Protein AF-Q38K79-F1 (afdb_monomer)

Structure (mmCIF, N/CA/C/O backbone):
data_AF-Q38K79-F1
#
_entry.id   AF-Q38K79-F1
#
loop_
_atom_site.group_PDB
_atom_site.id
_atom_site.type_symbol
_atom_site.label_atom_id
_atom_site.label_alt_id
_atom_site.label_comp_id
_atom_site.label_asym_id
_atom_site.label_entity_id
_atom_site.label_seq_id
_atom_site.pdbx_PDB_ins_code
_atom_site.Cartn_x
_atom_site.Cartn_y
_atom_site.Cartn_z
_atom_site.occupancy
_atom_site.B_iso_or_equiv
_atom_site.auth_seq_id
_atom_site.auth_comp_id
_atom_site.auth_asym_id
_atom_site.auth_atom_id
_atom_site.pdbx_PDB_model_num
ATOM 1 N N . MET A 1 1 ? 64.885 -13.620 -15.171 1.00 47.88 1 MET A N 1
ATOM 2 C CA . MET A 1 1 ? 65.512 -14.107 -16.418 1.00 47.88 1 MET A CA 1
ATOM 3 C C . MET A 1 1 ? 64.457 -14.057 -17.506 1.00 47.88 1 MET A C 1
ATOM 5 O O . MET A 1 1 ? 63.421 -14.687 -17.345 1.00 47.88 1 MET A O 1
ATOM 9 N N . THR A 1 2 ? 64.663 -13.247 -18.540 1.00 54.41 2 THR A N 1
ATOM 10 C CA . THR A 1 2 ? 63.669 -13.024 -19.600 1.00 54.41 2 THR A CA 1
ATOM 11 C C . THR A 1 2 ? 63.900 -14.050 -20.706 1.00 54.41 2 THR A C 1
ATOM 13 O O . THR A 1 2 ? 64.914 -13.991 -21.401 1.00 54.41 2 THR A O 1
ATOM 16 N N . ILE A 1 3 ? 63.010 -15.035 -20.819 1.00 60.44 3 ILE A N 1
ATOM 17 C CA . ILE A 1 3 ? 63.108 -16.107 -21.817 1.00 60.44 3 ILE A CA 1
ATOM 18 C C . ILE A 1 3 ? 62.501 -15.585 -23.122 1.00 60.44 3 ILE A C 1
ATOM 20 O O . ILE A 1 3 ? 61.312 -15.275 -23.168 1.00 60.44 3 ILE A O 1
ATOM 24 N N . HIS A 1 4 ? 63.321 -15.470 -24.166 1.00 58.53 4 HIS A N 1
ATOM 25 C CA . HIS A 1 4 ? 62.895 -15.038 -25.497 1.00 58.53 4 HIS A CA 1
ATOM 26 C C . HIS A 1 4 ? 62.830 -16.255 -26.418 1.00 58.53 4 HIS A C 1
ATOM 28 O O . HIS A 1 4 ? 63.828 -16.956 -26.587 1.00 58.53 4 HIS A O 1
ATOM 34 N N . TYR A 1 5 ? 61.662 -16.511 -27.006 1.00 57.72 5 TYR A N 1
ATOM 35 C CA . TYR A 1 5 ? 61.481 -17.615 -27.943 1.00 57.72 5 TYR A CA 1
ATOM 36 C C . TYR A 1 5 ? 61.800 -17.169 -29.380 1.00 57.72 5 TYR A C 1
ATOM 38 O O . TYR A 1 5 ? 61.418 -16.065 -29.776 1.00 57.72 5 TYR A O 1
ATOM 46 N N . PRO A 1 6 ? 62.453 -18.025 -30.188 1.00 60.12 6 PRO A N 1
ATOM 47 C CA . PRO A 1 6 ? 62.956 -17.679 -31.524 1.00 60.12 6 PRO A CA 1
ATOM 48 C C . PRO A 1 6 ? 61.872 -17.303 -32.550 1.00 60.12 6 PRO A C 1
ATOM 50 O O . PRO A 1 6 ? 62.195 -16.753 -33.597 1.00 60.12 6 PRO A O 1
ATOM 53 N N . ASN A 1 7 ? 60.591 -17.525 -32.240 1.00 63.41 7 ASN A N 1
ATOM 54 C CA . ASN A 1 7 ? 59.461 -17.207 -33.120 1.00 63.41 7 ASN A CA 1
ATOM 55 C C . ASN A 1 7 ? 58.830 -15.828 -32.834 1.00 63.41 7 ASN A C 1
ATOM 57 O O . ASN A 1 7 ? 57.742 -15.539 -33.325 1.00 63.41 7 ASN A O 1
ATOM 61 N N . GLY A 1 8 ? 59.457 -14.988 -32.000 1.00 62.22 8 GLY A N 1
ATOM 62 C CA . GLY A 1 8 ? 58.970 -13.635 -31.682 1.00 62.22 8 GLY A CA 1
ATOM 63 C C . GLY A 1 8 ? 57.708 -13.586 -30.809 1.00 62.22 8 GLY A C 1
ATOM 64 O O . GLY A 1 8 ? 57.196 -12.506 -30.521 1.00 62.22 8 GLY A O 1
ATOM 65 N N . GLN A 1 9 ? 57.204 -14.737 -30.360 1.00 62.31 9 GLN A N 1
ATOM 66 C CA . GLN A 1 9 ? 56.053 -14.810 -29.469 1.00 62.31 9 GLN A CA 1
ATOM 67 C C . GLN A 1 9 ? 56.482 -14.485 -28.034 1.00 62.31 9 GLN A C 1
ATOM 69 O O . GLN A 1 9 ? 57.325 -15.164 -27.444 1.00 62.31 9 GLN A O 1
ATOM 74 N N . GLN A 1 10 ? 55.897 -13.420 -27.487 1.00 61.94 10 GLN A N 1
ATOM 75 C CA . GLN A 1 10 ? 56.022 -13.060 -26.076 1.00 61.94 10 GLN A CA 1
ATOM 76 C C . GLN A 1 10 ? 55.376 -14.164 -25.217 1.00 61.94 10 GLN A C 1
ATOM 78 O O . GLN A 1 10 ? 54.334 -14.696 -25.612 1.00 61.94 10 GLN A O 1
ATOM 83 N N . PRO A 1 11 ? 55.950 -14.523 -24.053 1.00 56.03 11 PRO A N 1
ATOM 84 C CA . PRO A 1 11 ? 55.322 -15.480 -23.152 1.00 56.03 11 PRO A CA 1
ATOM 85 C C . PRO A 1 11 ? 53.929 -14.981 -22.754 1.00 56.03 11 PRO A C 1
ATOM 87 O O . PRO A 1 11 ? 53.760 -13.820 -22.378 1.00 56.03 11 PRO A O 1
ATOM 90 N N . VAL A 1 12 ? 52.932 -15.864 -22.856 1.00 55.97 12 VAL A N 1
ATOM 91 C CA . VAL A 1 12 ? 51.543 -15.566 -22.498 1.00 55.97 12 VAL A CA 1
ATOM 92 C C . VAL A 1 12 ? 51.513 -15.217 -21.014 1.00 55.97 12 VAL A C 1
ATOM 94 O O . VAL A 1 12 ? 51.704 -16.081 -20.157 1.00 55.97 12 VAL A O 1
ATOM 97 N N . GLN A 1 13 ? 51.324 -13.938 -20.695 1.00 53.44 13 GLN A N 1
ATOM 98 C CA . GLN A 1 13 ? 51.083 -13.541 -19.320 1.00 53.44 13 GLN A CA 1
ATOM 99 C C . GLN A 1 13 ? 49.695 -14.045 -18.950 1.00 53.44 13 GLN A C 1
ATOM 101 O O . GLN A 1 13 ? 48.682 -13.537 -19.428 1.00 53.44 13 GLN A O 1
ATOM 106 N N . HIS A 1 14 ? 49.646 -15.080 -18.116 1.00 50.09 14 HIS A N 1
ATOM 107 C CA . HIS A 1 14 ? 48.436 -15.411 -17.385 1.00 50.09 14 HIS A CA 1
ATOM 108 C C . HIS A 1 14 ? 48.188 -14.264 -16.407 1.00 50.09 14 HIS A C 1
ATOM 110 O O . HIS A 1 14 ? 48.671 -14.270 -15.276 1.00 50.09 14 HIS A O 1
ATOM 116 N N . TYR A 1 15 ? 47.486 -13.234 -16.870 1.00 50.75 15 TYR A N 1
ATOM 117 C CA . TYR A 1 15 ? 46.910 -12.242 -15.985 1.00 50.75 15 TYR A CA 1
ATOM 118 C C . TYR A 1 15 ? 45.935 -12.998 -15.086 1.00 50.75 15 TYR A C 1
ATOM 120 O O . TYR A 1 15 ? 44.894 -13.466 -15.544 1.00 50.75 15 TYR A O 1
ATOM 128 N N . ASN A 1 16 ? 46.286 -13.153 -13.810 1.00 53.88 16 ASN A N 1
ATOM 129 C CA . ASN A 1 16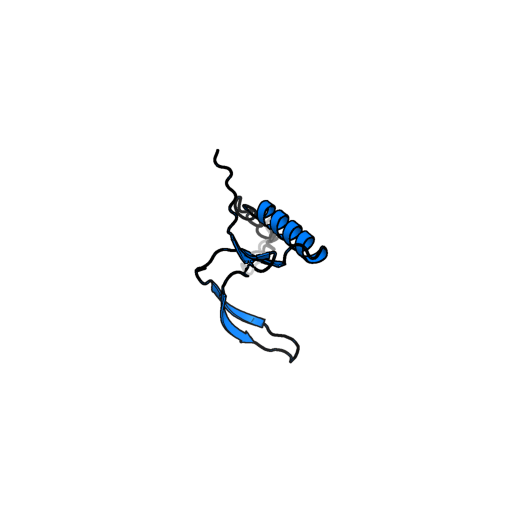 ? 45.309 -13.481 -12.786 1.00 53.88 16 ASN A CA 1
ATOM 130 C C . ASN A 1 16 ? 44.344 -12.300 -12.724 1.00 53.88 16 ASN A C 1
ATOM 132 O O . ASN A 1 16 ? 44.564 -11.331 -11.999 1.00 53.88 16 ASN A O 1
ATOM 136 N N . THR A 1 17 ? 43.294 -12.350 -13.539 1.00 53.00 17 THR A N 1
ATOM 137 C CA . THR A 1 17 ? 42.137 -11.486 -13.382 1.00 53.00 17 THR A CA 1
ATOM 138 C C . THR A 1 17 ? 41.480 -11.920 -12.082 1.00 53.00 17 THR A C 1
ATOM 140 O O . THR A 1 17 ? 40.633 -12.812 -12.056 1.00 53.00 17 THR A O 1
ATOM 143 N N . HIS A 1 18 ? 41.909 -11.327 -10.970 1.00 57.69 18 HIS A N 1
ATOM 144 C CA . HIS A 1 18 ? 41.068 -11.250 -9.792 1.00 57.69 18 HIS A CA 1
ATOM 145 C C . HIS A 1 18 ? 39.834 -10.459 -10.233 1.00 57.69 18 HIS A C 1
ATOM 147 O O . HIS A 1 18 ? 39.827 -9.232 -10.223 1.00 57.69 18 HIS A O 1
ATOM 153 N N . ASN A 1 19 ? 38.821 -11.178 -10.722 1.00 56.03 19 ASN A N 1
ATOM 154 C CA . ASN A 1 19 ? 37.462 -10.681 -10.852 1.00 56.03 19 ASN A CA 1
ATOM 155 C C . ASN A 1 19 ? 36.976 -10.411 -9.427 1.00 56.03 19 ASN A C 1
ATOM 157 O O . ASN A 1 19 ? 36.255 -11.218 -8.840 1.00 56.03 19 ASN A O 1
ATOM 161 N N . GLU A 1 20 ? 37.418 -9.304 -8.835 1.00 61.12 20 GLU A N 1
ATOM 162 C CA . GLU A 1 20 ? 36.708 -8.730 -7.710 1.00 61.12 20 GLU A CA 1
ATOM 163 C C . GLU A 1 20 ? 35.335 -8.345 -8.250 1.00 61.12 20 GLU A C 1
ATOM 165 O O . GLU A 1 20 ? 35.184 -7.419 -9.049 1.00 61.12 20 GLU A O 1
ATOM 170 N N . LEU A 1 21 ? 34.336 -9.152 -7.887 1.00 64.31 21 LEU A N 1
ATOM 171 C CA . LEU A 1 21 ? 32.936 -8.810 -8.076 1.00 64.31 21 LEU A CA 1
ATOM 172 C C . LEU A 1 21 ? 32.765 -7.370 -7.578 1.00 64.31 21 LEU A C 1
ATOM 174 O O . LEU A 1 21 ? 33.177 -7.096 -6.446 1.00 64.31 21 LEU A O 1
ATOM 178 N N . PRO A 1 22 ? 32.200 -6.450 -8.382 1.00 60.62 22 PRO A N 1
ATOM 179 C CA . PRO A 1 22 ? 31.992 -5.087 -7.930 1.00 60.62 22 PRO A CA 1
ATOM 180 C C . PRO A 1 22 ? 31.210 -5.148 -6.622 1.00 60.62 22 PRO A C 1
ATOM 182 O O . PRO A 1 22 ? 30.109 -5.705 -6.567 1.00 60.62 22 PRO A O 1
ATOM 185 N N . THR A 1 23 ? 31.816 -4.636 -5.550 1.00 63.44 23 THR A N 1
ATOM 186 C CA . THR A 1 23 ? 31.158 -4.534 -4.252 1.00 63.44 23 THR A CA 1
ATOM 187 C C . THR A 1 23 ? 29.848 -3.785 -4.480 1.00 63.44 23 THR A C 1
ATOM 189 O O . THR A 1 23 ? 29.859 -2.740 -5.140 1.00 63.44 23 THR A O 1
ATOM 192 N N . PRO A 1 24 ? 28.700 -4.313 -4.015 1.00 61.09 24 PRO A N 1
ATOM 193 C CA . PRO A 1 24 ? 27.425 -3.667 -4.261 1.00 61.09 24 PRO A CA 1
ATOM 194 C C . PRO A 1 24 ? 27.511 -2.267 -3.669 1.00 61.09 24 PRO A C 1
ATOM 196 O O . PRO A 1 24 ? 27.699 -2.115 -2.462 1.00 61.09 24 PRO A O 1
ATOM 199 N N . HIS A 1 25 ? 27.422 -1.252 -4.529 1.00 58.78 25 HIS A N 1
ATOM 200 C CA . HIS A 1 25 ? 27.397 0.142 -4.121 1.00 58.78 25 HIS A CA 1
ATOM 201 C C . HIS A 1 25 ? 26.226 0.309 -3.146 1.00 58.78 25 HIS A C 1
ATOM 203 O O . HIS A 1 25 ? 25.064 0.378 -3.559 1.00 58.78 25 HIS A O 1
ATOM 209 N N . GLN A 1 26 ? 26.518 0.304 -1.842 1.00 55.34 26 GLN A N 1
ATOM 210 C CA . GLN A 1 26 ? 25.519 0.472 -0.798 1.00 55.34 26 GLN A CA 1
ATOM 211 C C . GLN A 1 26 ? 25.005 1.904 -0.894 1.00 55.34 26 GLN A C 1
ATOM 213 O O 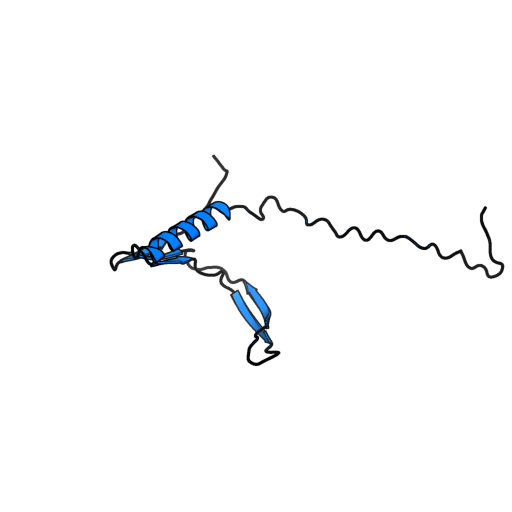. GLN A 1 26 ? 25.570 2.839 -0.335 1.00 55.34 26 GLN A O 1
ATOM 218 N N . SER A 1 27 ? 23.935 2.085 -1.665 1.00 58.62 27 SER A N 1
ATOM 219 C CA . SER A 1 27 ? 23.212 3.344 -1.710 1.00 58.62 27 SER A CA 1
ATOM 220 C C . SER A 1 27 ? 22.751 3.679 -0.292 1.00 58.62 27 SER A C 1
ATOM 222 O O . SER A 1 27 ? 21.971 2.947 0.317 1.00 58.62 27 SER A O 1
ATOM 224 N N . ILE A 1 28 ? 23.214 4.823 0.211 1.00 62.16 28 ILE A N 1
ATOM 225 C CA . ILE A 1 28 ? 22.813 5.437 1.488 1.00 62.16 28 ILE A CA 1
ATOM 226 C C . ILE A 1 28 ? 21.287 5.616 1.603 1.00 62.16 28 ILE A C 1
ATOM 228 O O . ILE A 1 28 ? 20.756 5.763 2.702 1.00 62.16 28 ILE A O 1
ATOM 232 N N . TYR A 1 29 ? 20.575 5.578 0.473 1.00 60.38 29 TYR A N 1
ATOM 233 C CA . TYR A 1 29 ? 19.127 5.739 0.381 1.00 60.38 29 TYR A CA 1
ATOM 234 C C . TYR A 1 29 ? 18.364 4.419 0.232 1.00 60.38 29 TYR A C 1
ATOM 236 O O . TYR A 1 29 ? 17.145 4.424 0.373 1.00 60.38 29 TYR A O 1
ATOM 244 N N . ALA A 1 30 ? 19.042 3.291 -0.013 1.00 58.25 30 ALA A N 1
ATOM 245 C CA . ALA A 1 30 ? 18.395 2.022 -0.361 1.00 58.25 30 ALA A CA 1
ATOM 246 C C . ALA A 1 30 ? 17.473 1.450 0.730 1.00 58.25 30 ALA A C 1
ATOM 248 O O . ALA A 1 30 ? 16.648 0.600 0.422 1.00 58.25 30 ALA A O 1
ATOM 249 N N . LYS A 1 31 ? 17.600 1.900 1.987 1.00 63.19 31 LYS A N 1
ATOM 250 C CA . LYS A 1 31 ? 16.784 1.439 3.127 1.00 63.19 31 LYS A CA 1
ATOM 251 C C . LYS A 1 31 ? 15.959 2.539 3.800 1.00 63.19 31 LYS A C 1
ATOM 253 O O . LYS A 1 31 ? 15.380 2.317 4.861 1.00 63.19 31 LYS A O 1
ATOM 258 N N . ARG A 1 32 ? 15.938 3.753 3.246 1.00 66.56 32 ARG A N 1
ATOM 259 C CA . ARG A 1 32 ? 15.218 4.874 3.865 1.00 66.56 32 ARG A CA 1
ATOM 260 C C . ARG A 1 32 ? 13.707 4.632 3.761 1.00 66.56 32 ARG A C 1
ATOM 262 O O . ARG A 1 32 ? 13.225 4.372 2.666 1.00 66.56 32 ARG A O 1
ATOM 269 N N . GLY A 1 33 ? 12.979 4.730 4.875 1.00 69.69 33 GLY A N 1
ATOM 270 C CA . GLY A 1 33 ? 11.534 4.481 4.924 1.00 69.69 33 GLY A CA 1
ATOM 271 C C . GLY A 1 33 ? 11.127 3.011 5.083 1.00 69.69 33 GLY A C 1
ATOM 272 O O . GLY A 1 33 ? 9.957 2.756 5.345 1.00 69.69 33 GLY A O 1
ATOM 273 N N . MET A 1 34 ? 12.063 2.053 4.984 1.00 79.12 34 MET A N 1
ATOM 274 C CA . MET A 1 34 ? 11.742 0.626 5.147 1.00 79.12 34 MET A CA 1
ATOM 275 C C . MET A 1 34 ? 11.351 0.276 6.589 1.00 79.12 34 MET A C 1
ATOM 277 O O . MET A 1 34 ? 10.429 -0.502 6.774 1.00 79.12 34 MET A O 1
ATOM 281 N N . SER A 1 35 ? 11.973 0.895 7.605 1.00 88.25 35 SER A N 1
ATOM 282 C CA . SER A 1 35 ? 11.632 0.628 9.019 1.00 88.25 35 SER A CA 1
ATOM 283 C C . SER A 1 35 ? 10.186 1.003 9.333 1.00 88.25 35 SER A C 1
ATOM 285 O O . SER A 1 35 ? 9.434 0.188 9.854 1.00 88.25 35 SER A O 1
ATOM 287 N N . LEU A 1 36 ? 9.776 2.222 8.956 1.00 91.56 36 LEU A N 1
ATOM 288 C CA . LEU A 1 36 ? 8.407 2.688 9.171 1.00 91.56 36 LEU A CA 1
ATOM 289 C C . LEU A 1 36 ? 7.397 1.824 8.404 1.00 91.56 36 LEU A C 1
ATOM 291 O O . LEU A 1 36 ? 6.336 1.497 8.929 1.00 91.56 36 LEU A O 1
ATOM 295 N N . GLU A 1 37 ? 7.723 1.438 7.168 1.00 92.56 37 GLU A N 1
ATOM 296 C CA . GLU A 1 37 ? 6.889 0.527 6.382 1.00 92.56 37 GLU A CA 1
ATOM 297 C C . GLU A 1 37 ? 6.741 -0.844 7.062 1.00 92.56 37 GLU A C 1
ATOM 299 O O . GLU A 1 37 ? 5.621 -1.339 7.191 1.00 92.56 37 GLU A O 1
ATOM 304 N N . ASP A 1 38 ? 7.835 -1.435 7.542 1.00 93.62 38 ASP A N 1
ATOM 305 C CA . ASP A 1 38 ? 7.824 -2.729 8.227 1.00 93.62 38 ASP A CA 1
ATOM 306 C C . ASP A 1 38 ? 7.009 -2.677 9.529 1.00 93.62 38 ASP A C 1
ATOM 308 O O . ASP A 1 38 ? 6.201 -3.570 9.797 1.00 93.62 38 ASP A O 1
ATOM 312 N N . GLU A 1 39 ? 7.150 -1.605 10.310 1.00 95.69 39 GLU A N 1
ATOM 313 C CA . GLU A 1 39 ? 6.380 -1.372 11.537 1.00 95.69 39 GLU A CA 1
ATOM 314 C C . GLU A 1 39 ? 4.875 -1.234 11.258 1.00 95.69 39 GLU A C 1
ATOM 316 O O . GLU A 1 39 ? 4.046 -1.832 11.957 1.00 95.69 39 GLU A O 1
ATOM 321 N N . ILE A 1 40 ? 4.502 -0.494 10.207 1.00 96.94 40 ILE A N 1
ATOM 322 C CA . ILE A 1 40 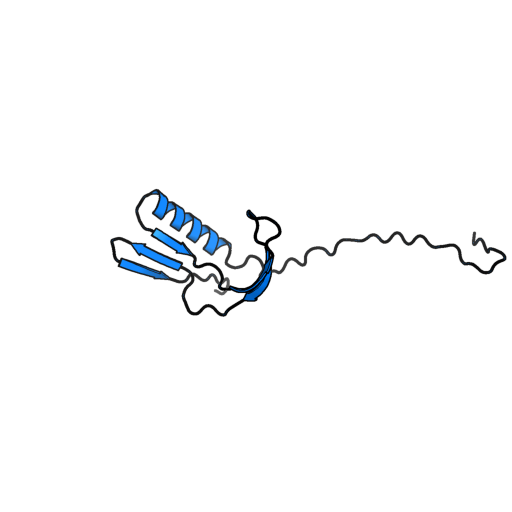? 3.103 -0.350 9.783 1.00 96.94 40 ILE A CA 1
ATOM 323 C C . ILE A 1 40 ? 2.553 -1.689 9.292 1.00 96.94 40 ILE A C 1
ATOM 325 O O . ILE A 1 40 ? 1.450 -2.076 9.678 1.00 96.94 40 ILE A O 1
ATOM 329 N N . ASN A 1 41 ? 3.310 -2.430 8.483 1.00 96.62 41 ASN A N 1
ATOM 330 C CA . ASN A 1 41 ? 2.898 -3.744 7.994 1.00 96.62 41 ASN A CA 1
ATOM 331 C C . ASN A 1 41 ? 2.691 -4.727 9.152 1.00 96.62 41 ASN A C 1
ATOM 333 O O . ASN A 1 41 ? 1.668 -5.415 9.202 1.00 96.62 41 ASN A O 1
ATOM 337 N N . HIS A 1 42 ? 3.604 -4.750 10.125 1.00 97.62 42 HIS A N 1
ATOM 338 C CA . HIS A 1 42 ? 3.463 -5.566 11.328 1.00 97.62 42 HIS A CA 1
ATOM 339 C C . HIS A 1 42 ? 2.209 -5.188 12.132 1.00 97.62 42 HIS A C 1
ATOM 341 O O . HIS A 1 42 ? 1.439 -6.060 12.543 1.00 97.62 42 HIS A O 1
ATOM 347 N N . SER A 1 43 ? 1.953 -3.888 12.293 1.00 98.06 43 SER A N 1
ATOM 348 C CA . SER A 1 43 ? 0.762 -3.373 12.978 1.00 98.06 43 SER A CA 1
ATOM 349 C C . SER A 1 43 ? -0.533 -3.749 12.249 1.00 98.06 43 SER A C 1
ATOM 351 O O . SER A 1 43 ? -1.494 -4.203 12.868 1.00 98.06 43 SER A O 1
ATOM 353 N N . ASN A 1 44 ? -0.551 -3.652 10.919 1.00 98.06 44 ASN A N 1
ATOM 354 C CA . ASN A 1 44 ? -1.694 -4.051 10.099 1.00 98.06 44 ASN A CA 1
ATOM 355 C C . ASN A 1 44 ? -1.974 -5.557 10.205 1.00 98.06 44 ASN A C 1
ATOM 357 O O . ASN A 1 44 ? -3.128 -5.959 10.361 1.00 98.06 44 ASN A O 1
ATOM 361 N N . HIS A 1 45 ? -0.932 -6.396 10.203 1.00 98.38 45 HIS A N 1
ATOM 362 C CA . HIS A 1 45 ? -1.080 -7.830 10.458 1.00 98.38 45 HIS A CA 1
ATOM 363 C C . HIS A 1 45 ? -1.643 -8.115 11.853 1.00 98.38 45 HIS A C 1
ATOM 365 O O . HIS A 1 45 ? -2.517 -8.973 11.997 1.00 98.38 45 HIS A O 1
ATOM 371 N N . TYR A 1 46 ? 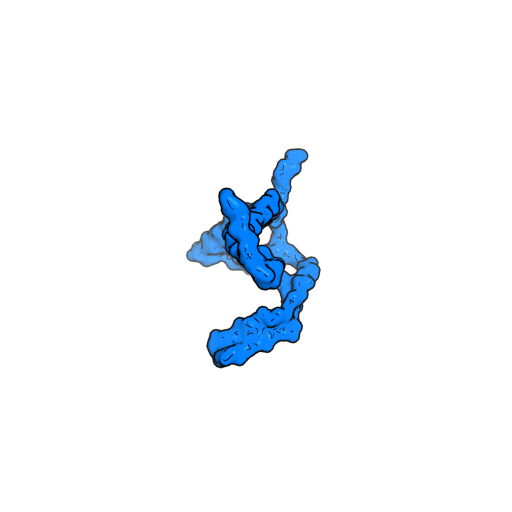-1.198 -7.376 12.872 1.00 98.62 46 TYR A N 1
ATOM 372 C CA . TYR A 1 46 ? -1.751 -7.460 14.221 1.00 98.62 46 TYR A CA 1
ATOM 373 C C . TYR A 1 46 ? -3.249 -7.116 14.249 1.00 98.62 46 TYR A C 1
ATOM 375 O O . TYR A 1 46 ? -4.028 -7.857 14.859 1.00 98.62 46 TYR A O 1
ATOM 383 N N . TYR A 1 47 ? -3.665 -6.033 13.578 1.00 98.44 47 TYR A N 1
ATOM 384 C CA . TYR A 1 47 ? -5.073 -5.632 13.502 1.00 98.44 47 TYR A CA 1
ATOM 385 C C . TYR A 1 47 ? -5.936 -6.670 12.786 1.00 98.44 47 TYR A C 1
ATOM 387 O O . TYR A 1 47 ? -7.029 -6.978 13.268 1.00 98.44 47 TYR A O 1
ATOM 395 N N . LEU A 1 48 ? -5.427 -7.249 11.696 1.00 98.19 48 LEU A N 1
ATOM 396 C CA . LEU A 1 48 ? -6.111 -8.295 10.943 1.00 98.19 48 LEU A CA 1
ATOM 397 C C . LEU A 1 48 ? -6.293 -9.563 11.787 1.00 98.19 48 LEU A C 1
ATOM 399 O O . LEU A 1 48 ? -7.406 -10.076 11.898 1.00 98.19 48 LEU A O 1
ATOM 403 N N . ALA A 1 49 ? -5.217 -10.040 12.421 1.00 98.31 49 ALA A N 1
ATOM 404 C CA . ALA A 1 49 ? -5.217 -11.269 13.217 1.00 98.31 49 ALA A CA 1
ATOM 405 C C . ALA A 1 49 ? -6.135 -11.199 14.448 1.00 98.31 49 ALA A C 1
ATOM 407 O O . ALA A 1 49 ? -6.592 -12.225 14.941 1.00 98.31 49 ALA A O 1
ATOM 408 N N . ARG A 1 50 ? -6.403 -9.990 14.953 1.00 98.31 50 ARG A N 1
ATOM 409 C CA . ARG A 1 50 ? -7.299 -9.746 16.095 1.00 98.31 50 ARG A CA 1
ATOM 410 C C . ARG A 1 50 ? -8.694 -9.280 15.689 1.00 98.31 50 ARG A C 1
ATOM 412 O O . ARG A 1 50 ? -9.469 -8.905 16.562 1.00 98.31 50 ARG A O 1
ATOM 419 N N . HIS A 1 51 ? -9.007 -9.276 14.394 1.00 97.62 51 HIS A N 1
ATOM 420 C CA . HIS A 1 51 ? -10.289 -8.804 13.864 1.00 97.62 51 HIS A CA 1
ATOM 421 C C . HIS A 1 51 ? -10.640 -7.359 14.279 1.00 97.62 51 HIS A C 1
ATOM 423 O O . HIS A 1 51 ? -11.806 -7.025 14.476 1.00 97.62 51 HIS A O 1
ATOM 429 N N . ILE A 1 52 ? -9.633 -6.489 14.415 1.00 98.19 52 ILE A N 1
ATOM 430 C CA . ILE A 1 52 ? -9.810 -5.078 14.798 1.00 98.19 52 ILE A CA 1
ATOM 431 C C . ILE A 1 52 ? -10.080 -4.221 13.55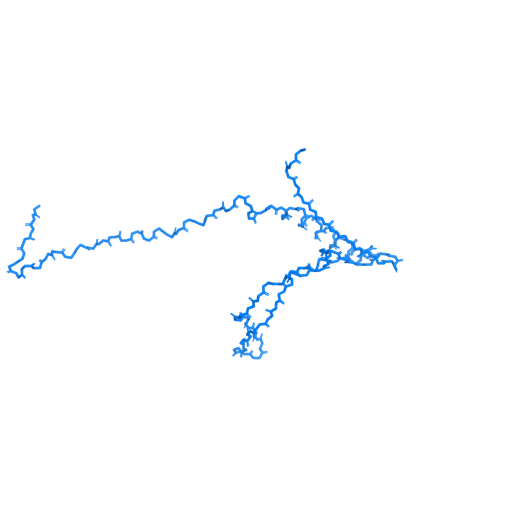7 1.00 98.19 52 ILE A C 1
ATOM 433 O O . ILE A 1 52 ? -11.021 -3.429 13.540 1.00 98.19 52 ILE A O 1
ATOM 437 N N . ALA A 1 53 ? -9.248 -4.374 12.526 1.00 98.38 53 ALA A N 1
ATOM 438 C CA . ALA A 1 53 ? -9.327 -3.649 11.261 1.00 98.38 53 ALA A CA 1
ATOM 439 C C . ALA A 1 53 ? -8.706 -4.486 10.135 1.00 98.38 53 ALA A C 1
ATOM 441 O O . ALA A 1 53 ? -7.850 -5.333 10.392 1.00 98.38 53 ALA A O 1
ATOM 442 N N . VAL A 1 54 ? -9.108 -4.221 8.892 1.00 98.44 54 VAL A N 1
ATOM 443 C CA . VAL A 1 54 ? -8.520 -4.842 7.695 1.00 98.44 54 VAL A CA 1
ATOM 444 C C . VAL A 1 54 ? -7.905 -3.734 6.858 1.00 98.44 54 VAL A C 1
ATOM 446 O O . VAL A 1 54 ? -8.625 -2.998 6.189 1.00 98.44 54 VAL A O 1
ATOM 449 N N . ILE A 1 55 ? -6.585 -3.582 6.945 1.00 98.50 55 ILE A N 1
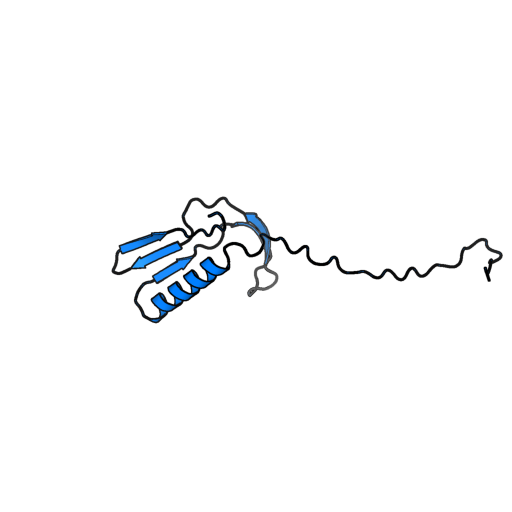ATOM 450 C CA . ILE A 1 55 ? -5.814 -2.521 6.289 1.00 98.50 55 ILE A CA 1
ATOM 451 C C . ILE A 1 55 ? -4.624 -3.163 5.579 1.00 98.50 55 ILE A C 1
ATOM 453 O O . ILE A 1 55 ? -3.940 -4.008 6.158 1.00 98.50 55 ILE A O 1
ATOM 457 N N . HIS A 1 56 ? -4.365 -2.750 4.339 1.00 98.00 56 HIS A N 1
ATOM 458 C CA . HIS A 1 56 ? -3.271 -3.270 3.525 1.00 98.00 56 HIS A CA 1
ATOM 459 C C . HIS A 1 56 ? -2.539 -2.162 2.772 1.00 98.00 56 HIS A C 1
ATOM 461 O O . HIS A 1 56 ? -3.104 -1.113 2.457 1.00 98.00 56 HIS A O 1
ATOM 467 N N . LYS A 1 57 ? -1.273 -2.436 2.451 1.00 97.06 57 LYS A N 1
ATOM 468 C CA . LYS A 1 57 ? -0.484 -1.622 1.532 1.00 97.06 57 LYS A CA 1
ATOM 469 C C . LYS A 1 57 ? -0.864 -1.946 0.088 1.00 97.06 57 LYS A C 1
ATOM 471 O O . LYS A 1 57 ? -0.961 -3.117 -0.285 1.00 97.06 57 LYS A O 1
ATOM 476 N N . LYS A 1 58 ? -1.025 -0.927 -0.748 1.00 95.69 58 LYS A N 1
ATOM 477 C CA . LYS A 1 58 ? -1.169 -1.083 -2.195 1.00 95.69 58 LYS A CA 1
ATOM 478 C C . LYS A 1 58 ? 0.189 -1.453 -2.805 1.00 95.69 58 LYS A C 1
ATOM 480 O O . LYS A 1 58 ? 1.198 -0.824 -2.480 1.00 95.69 58 LYS A O 1
ATOM 485 N N . PRO A 1 59 ? 0.249 -2.463 -3.689 1.00 94.12 59 PRO A N 1
ATOM 486 C CA . PRO A 1 59 ? 1.493 -2.833 -4.350 1.00 94.12 59 PRO A CA 1
ATOM 487 C C . PRO A 1 59 ? 1.950 -1.728 -5.305 1.00 94.12 59 PRO A C 1
ATOM 489 O O . PRO A 1 59 ? 1.134 -0.994 -5.868 1.00 94.12 59 PRO A O 1
ATOM 492 N N . THR A 1 60 ? 3.262 -1.643 -5.530 1.00 92.56 60 THR A N 1
ATOM 493 C CA . THR A 1 60 ? 3.842 -0.682 -6.471 1.00 92.56 60 THR A CA 1
ATOM 494 C C . THR A 1 60 ? 3.228 -0.871 -7.860 1.00 92.56 60 THR A C 1
ATOM 496 O O . THR A 1 60 ? 3.302 -1.972 -8.415 1.00 92.56 60 THR A O 1
ATOM 499 N N . PRO A 1 61 ? 2.629 0.174 -8.451 1.00 95.00 61 PRO A N 1
ATOM 500 C CA . PRO A 1 61 ? 1.938 0.031 -9.718 1.00 95.00 61 PRO A CA 1
ATOM 501 C C . PRO A 1 61 ? 2.943 -0.180 -10.857 1.00 95.00 61 PRO A C 1
ATOM 503 O O . PRO A 1 61 ? 3.808 0.658 -11.122 1.00 95.00 61 PRO A O 1
ATOM 506 N N . ILE A 1 62 ? 2.794 -1.301 -11.562 1.00 95.38 62 ILE A N 1
ATOM 507 C CA . ILE A 1 62 ? 3.577 -1.652 -12.750 1.00 95.38 62 ILE A CA 1
ATOM 508 C C . ILE A 1 62 ? 2.649 -1.918 -13.937 1.00 95.38 62 ILE A C 1
ATOM 510 O O . ILE A 1 62 ? 1.544 -2.434 -13.784 1.00 95.38 62 ILE A O 1
ATOM 514 N N . GLN A 1 63 ? 3.099 -1.556 -15.132 1.00 95.38 63 GLN A N 1
ATOM 515 C CA . GLN A 1 63 ? 2.478 -1.901 -16.402 1.00 95.38 63 GLN A CA 1
ATOM 516 C C . GLN A 1 63 ? 3.215 -3.094 -16.997 1.00 95.38 63 GLN A C 1
ATOM 518 O O . GLN A 1 63 ? 4.387 -2.980 -17.343 1.00 95.38 63 GLN A O 1
ATOM 523 N N . LEU A 1 64 ? 2.526 -4.225 -17.125 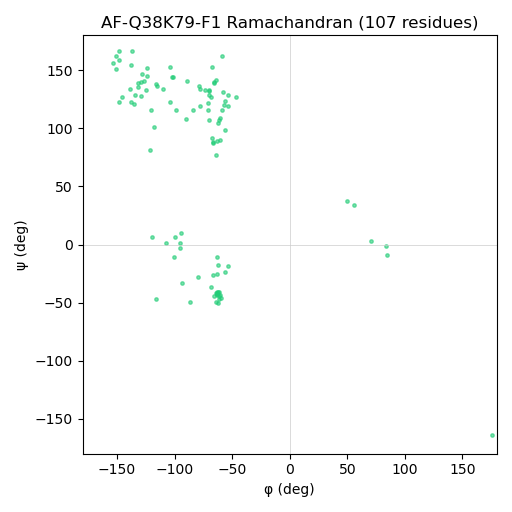1.00 95.44 64 LEU A N 1
ATOM 524 C CA . LEU A 1 64 ? 3.064 -5.415 -17.777 1.00 95.44 64 LEU A CA 1
ATOM 525 C C . LEU A 1 64 ? 3.008 -5.248 -19.295 1.00 95.44 64 LEU A C 1
ATOM 527 O O . LEU A 1 64 ? 1.983 -4.833 -19.833 1.00 95.44 64 LEU A O 1
ATOM 531 N N . VAL A 1 65 ? 4.101 -5.589 -19.970 1.00 97.12 65 VAL A N 1
ATOM 532 C CA . VAL A 1 65 ? 4.216 -5.498 -21.434 1.00 97.12 65 VAL A CA 1
ATOM 5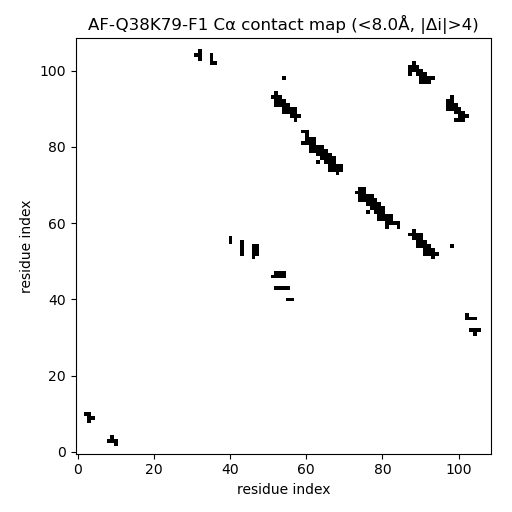33 C C . VAL A 1 65 ? 4.406 -6.879 -22.027 1.00 97.12 65 VAL A C 1
ATOM 535 O O . VAL A 1 65 ? 3.702 -7.256 -22.960 1.00 97.12 65 VAL A O 1
ATOM 538 N N . LYS A 1 66 ? 5.319 -7.663 -21.447 1.00 96.31 66 LYS A N 1
ATOM 539 C CA . LYS A 1 66 ? 5.614 -9.014 -21.911 1.00 96.31 66 LYS A CA 1
ATOM 540 C C . LYS A 1 66 ? 5.692 -9.986 -20.746 1.00 96.31 66 LYS A C 1
ATOM 542 O O . LYS A 1 66 ? 6.436 -9.764 -19.788 1.00 96.31 66 LYS A O 1
ATOM 547 N N . VAL A 1 67 ? 4.951 -11.083 -20.861 1.00 95.94 67 VAL A N 1
ATOM 548 C CA . VAL A 1 67 ? 4.946 -12.191 -19.903 1.00 95.94 67 VAL A CA 1
ATOM 549 C C . VAL A 1 67 ? 5.144 -13.493 -20.668 1.00 95.94 67 VAL A C 1
ATOM 551 O O . VAL A 1 67 ? 4.419 -13.770 -21.620 1.00 95.94 67 VAL A O 1
ATOM 554 N N . ASP A 1 68 ? 6.114 -14.289 -20.232 1.00 96.19 68 ASP A N 1
ATOM 555 C CA . ASP A 1 68 ? 6.379 -15.621 -20.766 1.00 96.19 68 ASP A CA 1
ATOM 556 C C . ASP A 1 68 ? 5.806 -16.691 -19.828 1.00 96.19 68 ASP A C 1
ATOM 558 O O . ASP A 1 68 ? 5.878 -16.567 -18.603 1.00 96.19 68 ASP A O 1
ATOM 562 N N . TYR A 1 69 ? 5.303 -17.786 -20.399 1.00 95.62 69 TYR A N 1
ATOM 563 C CA . TYR A 1 69 ? 4.714 -18.908 -19.658 1.00 95.62 69 TYR A CA 1
ATOM 564 C C . TYR A 1 69 ? 5.462 -20.212 -19.968 1.00 95.62 69 TYR A C 1
ATOM 566 O O . TYR A 1 69 ? 5.021 -20.990 -20.813 1.00 95.62 69 TYR A O 1
ATOM 574 N N . PRO A 1 70 ? 6.611 -20.482 -19.319 1.00 92.81 70 PRO A N 1
ATOM 575 C CA . PRO A 1 70 ? 7.416 -21.667 -19.623 1.00 92.81 70 PRO A CA 1
ATOM 576 C C . PRO A 1 70 ? 6.717 -22.987 -19.257 1.00 92.81 70 PRO A C 1
ATOM 578 O O . PRO A 1 70 ? 7.023 -24.029 -19.833 1.00 92.81 70 PRO A O 1
ATOM 581 N N . LYS A 1 71 ? 5.799 -22.966 -18.282 1.00 94.25 71 LYS A N 1
ATOM 582 C CA . LYS A 1 71 ? 4.981 -24.108 -17.840 1.00 94.25 71 LYS A CA 1
ATOM 583 C C . LYS A 1 71 ? 3.622 -23.590 -17.368 1.00 94.25 71 LYS A C 1
ATOM 585 O O . LYS A 1 71 ? 3.527 -22.442 -16.951 1.00 94.25 71 LYS A O 1
ATOM 590 N N . ARG A 1 72 ? 2.587 -24.442 -17.326 1.00 90.56 72 ARG A N 1
ATOM 591 C CA . ARG A 1 72 ? 1.244 -24.048 -16.832 1.00 90.56 72 ARG A CA 1
ATOM 592 C C . ARG A 1 72 ? 1.239 -23.477 -15.404 1.00 90.56 72 ARG A C 1
ATOM 594 O O . ARG A 1 72 ? 0.324 -22.743 -15.062 1.00 90.56 72 ARG A O 1
ATOM 601 N N . SER A 1 73 ? 2.239 -23.805 -14.585 1.00 91.62 73 SER A N 1
ATOM 602 C CA . SER A 1 73 ? 2.367 -23.353 -13.194 1.00 91.62 73 SER A CA 1
ATOM 603 C C . SER A 1 73 ? 3.256 -22.118 -13.007 1.00 91.62 73 SER A C 1
ATOM 605 O O . SER A 1 73 ? 3.501 -21.730 -11.868 1.00 91.62 73 SER A O 1
ATOM 607 N N . ALA A 1 74 ? 3.809 -21.544 -14.079 1.00 91.88 74 ALA A N 1
ATOM 608 C CA . ALA A 1 74 ? 4.799 -20.479 -13.975 1.00 91.88 74 ALA A CA 1
ATOM 609 C C . ALA A 1 74 ? 4.556 -19.376 -15.007 1.00 91.88 74 ALA A C 1
ATOM 611 O O . ALA A 1 74 ? 4.389 -19.645 -16.195 1.00 91.88 74 ALA A O 1
ATOM 612 N N . ALA A 1 75 ? 4.612 -18.132 -14.539 1.00 94.12 75 ALA A N 1
ATOM 613 C CA . ALA A 1 75 ? 4.594 -16.932 -15.360 1.00 94.12 75 ALA A CA 1
ATOM 614 C C . ALA A 1 75 ? 5.829 -16.095 -15.020 1.00 94.12 75 ALA A C 1
ATOM 616 O O . ALA A 1 75 ? 6.150 -15.902 -13.846 1.00 94.12 75 ALA A O 1
ATOM 617 N N . VAL A 1 76 ? 6.533 -15.617 -16.041 1.00 95.38 76 VAL A N 1
ATOM 618 C CA . VAL A 1 76 ? 7.728 -14.786 -15.894 1.00 95.38 76 VAL A CA 1
ATOM 619 C C . VAL A 1 76 ? 7.475 -13.466 -16.593 1.00 95.38 76 VAL A C 1
ATOM 621 O O . VAL A 1 76 ? 7.324 -13.416 -17.811 1.00 95.38 76 VAL A O 1
ATOM 624 N N . ILE A 1 77 ? 7.459 -12.383 -15.825 1.00 95.31 77 ILE A N 1
ATOM 625 C CA . ILE A 1 77 ? 7.391 -11.031 -16.375 1.00 95.31 77 ILE A CA 1
ATOM 626 C C . ILE A 1 77 ? 8.743 -10.735 -17.033 1.00 95.31 77 ILE A C 1
ATOM 628 O O . ILE A 1 77 ? 9.771 -10.725 -16.358 1.00 95.31 77 ILE A O 1
ATOM 632 N N . LYS A 1 78 ? 8.752 -10.543 -18.355 1.00 96.50 78 LYS A N 1
ATOM 633 C CA . LYS A 1 78 ? 9.958 -10.233 -19.140 1.00 96.50 78 LYS A CA 1
ATOM 634 C C . LYS A 1 78 ? 10.163 -8.742 -19.335 1.00 96.50 78 LYS A C 1
ATOM 636 O O . LYS A 1 78 ? 11.302 -8.296 -19.397 1.00 96.50 78 LYS A O 1
ATOM 641 N N . GLU A 1 79 ? 9.072 -7.992 -19.431 1.00 95.69 79 GLU A N 1
ATOM 642 C CA . GLU A 1 79 ? 9.108 -6.550 -19.634 1.00 95.69 79 GLU A CA 1
ATOM 643 C C . GLU A 1 79 ? 7.943 -5.897 -18.891 1.00 95.69 79 GLU A C 1
ATOM 645 O O . GLU A 1 79 ? 6.781 -6.296 -19.051 1.00 95.69 79 GLU A O 1
ATOM 650 N N . ALA A 1 80 ? 8.267 -4.901 -18.070 1.00 96.62 80 ALA A N 1
ATOM 651 C CA . ALA A 1 80 ? 7.301 -4.079 -17.363 1.00 96.62 80 ALA A CA 1
ATOM 652 C C . ALA A 1 80 ? 7.862 -2.675 -17.114 1.00 96.62 80 ALA A C 1
ATOM 654 O O . ALA A 1 80 ? 9.067 -2.503 -16.934 1.00 96.62 80 ALA A O 1
ATOM 655 N N . TYR A 1 81 ? 6.971 -1.688 -17.044 1.00 96.12 81 TYR A N 1
ATOM 656 C CA . TYR A 1 81 ? 7.305 -0.298 -16.735 1.00 96.12 81 TYR A CA 1
ATOM 657 C C . TYR A 1 81 ? 6.645 0.129 -15.425 1.00 96.12 81 TYR A C 1
ATOM 659 O O . TYR A 1 81 ? 5.474 -0.170 -15.190 1.00 96.12 81 TYR A O 1
ATOM 667 N N . PHE A 1 82 ? 7.359 0.858 -14.569 1.00 95.50 82 PHE A N 1
ATOM 668 C CA . PHE A 1 82 ? 6.741 1.477 -13.396 1.00 95.50 82 PHE A CA 1
ATOM 669 C C . PHE A 1 82 ? 5.736 2.545 -13.825 1.00 95.50 82 PHE A C 1
ATOM 671 O O . PHE A 1 82 ? 5.993 3.323 -14.745 1.00 95.50 82 PHE A O 1
ATOM 678 N N . ARG A 1 83 ? 4.596 2.611 -13.135 1.00 93.31 83 ARG A N 1
ATOM 679 C CA . ARG A 1 83 ? 3.626 3.696 -13.307 1.00 93.31 83 ARG A CA 1
ATOM 680 C C . ARG A 1 83 ? 3.717 4.663 -12.137 1.00 93.31 83 ARG A C 1
ATOM 682 O O . ARG A 1 83 ? 4.066 4.288 -11.021 1.00 93.31 83 ARG A O 1
ATOM 689 N N . ARG A 1 84 ? 3.359 5.922 -12.387 1.00 91.50 84 ARG A N 1
ATOM 690 C CA . ARG A 1 84 ? 3.203 6.904 -11.313 1.00 91.50 84 ARG A CA 1
ATOM 691 C C . ARG A 1 84 ? 1.982 6.522 -10.461 1.00 91.50 84 ARG A C 1
ATOM 693 O O . ARG A 1 84 ? 0.907 6.350 -11.039 1.00 91.50 84 ARG A O 1
ATOM 700 N N . PRO A 1 85 ? 2.113 6.404 -9.128 1.00 89.50 85 PRO A N 1
ATOM 701 C CA . PRO A 1 85 ? 0.961 6.183 -8.265 1.00 89.50 85 PRO A CA 1
ATOM 702 C C . PRO A 1 85 ? 0.037 7.407 -8.289 1.00 89.50 85 PRO A C 1
ATOM 704 O O . PRO A 1 85 ? 0.500 8.549 -8.281 1.00 89.50 85 PRO A O 1
ATOM 707 N N . SER A 1 86 ? -1.272 7.161 -8.334 1.00 88.56 86 SER A N 1
ATOM 708 C CA . SER A 1 86 ? -2.323 8.189 -8.280 1.00 88.56 86 SER A CA 1
ATOM 709 C C . SER A 1 86 ? -3.075 8.204 -6.948 1.00 88.56 86 SER A C 1
ATOM 711 O O . SER A 1 86 ? -4.018 8.972 -6.787 1.00 88.56 86 SER A O 1
ATOM 713 N N . THR A 1 87 ? -2.697 7.332 -6.012 1.00 93.25 87 THR A N 1
ATOM 714 C CA . THR A 1 87 ? -3.342 7.168 -4.708 1.00 93.25 87 THR A CA 1
ATOM 715 C C . THR A 1 87 ? -2.294 7.023 -3.612 1.00 93.25 87 THR A C 1
ATOM 717 O O . THR A 1 87 ? -1.138 6.733 -3.901 1.00 93.25 87 THR A O 1
ATOM 720 N N . THR A 1 88 ? -2.734 7.154 -2.368 1.00 95.00 88 THR A N 1
ATOM 721 C CA . THR A 1 88 ? -2.003 6.797 -1.142 1.00 95.00 88 THR A CA 1
ATOM 722 C C . THR A 1 88 ? -1.588 5.325 -1.083 1.00 95.00 88 THR A C 1
ATOM 724 O O . THR A 1 88 ? -2.168 4.478 -1.780 1.00 95.00 88 THR A O 1
ATOM 727 N N . ASP A 1 89 ? -0.623 5.035 -0.207 1.00 94.88 89 ASP A N 1
ATOM 728 C CA . ASP A 1 89 ? 0.007 3.722 -0.074 1.00 94.88 89 ASP A CA 1
ATOM 729 C C . ASP A 1 89 ? -0.829 2.713 0.731 1.00 94.88 89 ASP A C 1
ATOM 731 O O . ASP A 1 89 ? -0.719 1.522 0.457 1.00 94.88 89 ASP A O 1
ATOM 735 N N . TYR A 1 90 ? -1.687 3.134 1.671 1.00 98.00 90 TYR A N 1
ATOM 736 C CA . TYR A 1 90 ? -2.474 2.221 2.514 1.00 98.00 90 TYR A CA 1
ATOM 737 C C . TYR A 1 90 ? -3.965 2.530 2.471 1.00 98.00 90 TYR A C 1
ATOM 739 O O . TYR A 1 90 ? -4.384 3.687 2.503 1.00 98.00 90 TYR A O 1
ATOM 747 N N . ASN A 1 91 ? -4.785 1.482 2.452 1.00 98.19 91 ASN A N 1
ATOM 748 C CA . ASN A 1 91 ? -6.223 1.614 2.635 1.00 98.19 91 ASN A CA 1
ATOM 749 C C . ASN A 1 91 ? -6.834 0.392 3.324 1.00 98.19 91 ASN A C 1
ATOM 751 O O . ASN A 1 91 ? -6.203 -0.656 3.473 1.00 98.19 91 ASN A O 1
ATOM 755 N N . GLY A 1 92 ? -8.074 0.543 3.778 1.00 98.06 92 GLY A N 1
ATOM 756 C CA . GLY A 1 92 ? -8.757 -0.515 4.496 1.00 98.06 92 GLY A CA 1
ATOM 757 C C . GLY A 1 92 ? -10.120 -0.130 5.038 1.00 98.06 92 GLY A C 1
ATOM 758 O O . GLY A 1 92 ? -10.717 0.875 4.650 1.00 98.06 92 GLY A O 1
ATOM 759 N N . VAL A 1 93 ? -10.599 -0.954 5.964 1.00 98.44 93 VAL A N 1
ATOM 760 C CA . VAL A 1 93 ? -11.869 -0.768 6.659 1.00 98.44 93 VAL A CA 1
ATOM 761 C C . VAL A 1 93 ? -11.698 -0.934 8.164 1.00 98.44 93 VAL A C 1
ATOM 763 O O . VAL A 1 93 ? -11.028 -1.851 8.649 1.00 98.44 93 VAL A O 1
ATOM 766 N N . TYR A 1 94 ? -12.363 -0.058 8.909 1.00 98.25 94 TYR A N 1
ATOM 767 C CA . TYR A 1 94 ? -12.491 -0.135 10.359 1.00 98.25 94 TYR A CA 1
ATOM 768 C C . TYR A 1 94 ? -13.920 0.211 10.756 1.00 98.25 94 TYR A C 1
ATOM 770 O O . TYR A 1 94 ? -14.421 1.283 10.422 1.00 98.25 94 TYR A O 1
ATOM 778 N N . ARG A 1 95 ? -14.596 -0.708 11.457 1.00 97.50 95 ARG A N 1
ATOM 779 C CA . ARG A 1 95 ? -15.986 -0.531 11.928 1.00 97.50 95 ARG A CA 1
ATOM 780 C C . ARG A 1 95 ? -16.966 -0.061 10.835 1.00 97.50 95 ARG A C 1
ATOM 782 O O . ARG A 1 95 ? -17.852 0.741 11.103 1.00 97.50 95 ARG A O 1
ATOM 789 N N . GLY A 1 96 ? -16.792 -0.549 9.606 1.00 97.19 96 GLY A N 1
ATOM 790 C CA . GLY A 1 96 ? -17.638 -0.196 8.458 1.00 97.19 96 GLY A CA 1
ATOM 791 C C . GLY A 1 96 ? -17.263 1.104 7.736 1.00 97.19 96 GLY A C 1
ATOM 792 O O . GLY A 1 96 ? -17.885 1.419 6.728 1.00 97.19 96 GLY A O 1
ATOM 793 N N . TYR A 1 97 ? -16.240 1.831 8.194 1.00 98.38 97 TYR A N 1
ATOM 794 C CA . TYR A 1 97 ? -15.762 3.058 7.556 1.00 98.38 97 TYR A CA 1
ATOM 795 C C . TYR A 1 97 ? -14.487 2.819 6.753 1.00 98.38 97 TYR A C 1
ATOM 797 O O . TYR A 1 97 ? -13.622 2.036 7.154 1.00 98.38 97 TYR A O 1
ATOM 805 N N . TYR A 1 98 ? -14.375 3.528 5.630 1.00 98.38 98 TYR A N 1
ATOM 806 C CA . TYR A 1 98 ? -13.180 3.537 4.795 1.00 98.38 98 TYR A CA 1
ATOM 807 C C . TYR A 1 98 ? -12.033 4.270 5.498 1.00 98.38 98 TYR A C 1
ATOM 809 O O . TYR A 1 98 ? -12.215 5.377 6.005 1.00 98.38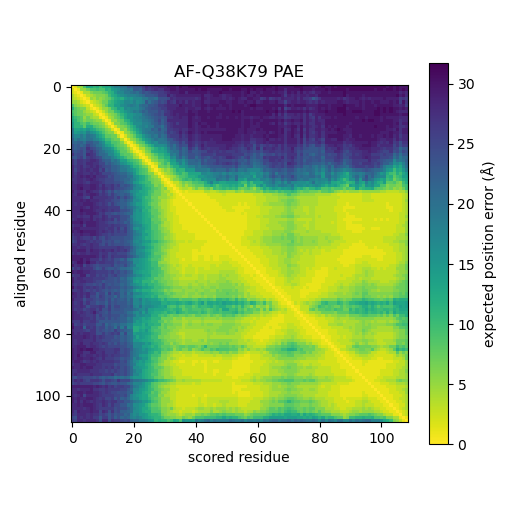 98 TYR A O 1
ATOM 817 N N . ILE A 1 99 ? -10.858 3.646 5.505 1.00 98.00 99 ILE A N 1
ATOM 818 C CA . ILE A 1 99 ? -9.600 4.236 5.961 1.00 98.00 99 ILE A CA 1
ATOM 819 C C . ILE A 1 99 ? -8.654 4.327 4.769 1.00 98.00 99 ILE A C 1
ATOM 821 O O . ILE A 1 99 ? -8.513 3.373 4.005 1.00 98.00 99 ILE A O 1
ATOM 825 N N . ASP A 1 100 ? -7.972 5.460 4.654 1.00 98.06 100 ASP A N 1
ATOM 826 C CA . ASP A 1 100 ? -7.003 5.749 3.606 1.00 98.06 100 ASP A CA 1
ATOM 827 C C . ASP A 1 100 ? -5.921 6.669 4.174 1.00 98.06 100 ASP A C 1
ATOM 829 O O . ASP A 1 100 ? -6.238 7.722 4.731 1.00 98.06 100 ASP A O 1
ATOM 833 N N . PHE A 1 101 ? -4.660 6.240 4.106 1.00 97.50 101 PHE A N 1
ATOM 834 C CA . PHE A 1 101 ? -3.543 7.020 4.629 1.00 97.50 101 PHE A CA 1
ATOM 835 C C . PHE A 1 101 ? -2.233 6.752 3.887 1.00 97.50 101 PHE A C 1
ATOM 837 O O . PHE A 1 101 ? -2.042 5.739 3.210 1.00 97.50 101 PHE A O 1
ATOM 844 N N . ASP A 1 102 ? -1.304 7.686 4.062 1.00 95.50 102 ASP A N 1
ATOM 845 C CA . ASP A 1 102 ? 0.077 7.585 3.612 1.00 95.50 102 ASP A CA 1
ATOM 846 C C . ASP A 1 102 ? 1.018 7.775 4.810 1.00 95.50 102 ASP A C 1
ATOM 848 O O . ASP A 1 102 ? 0.668 8.441 5.787 1.00 95.50 102 ASP A O 1
ATOM 852 N N . ALA A 1 103 ? 2.207 7.184 4.747 1.00 91.12 103 ALA A N 1
ATOM 853 C CA . ALA A 1 103 ? 3.210 7.257 5.801 1.00 91.12 103 ALA A CA 1
ATOM 854 C C . ALA A 1 103 ? 4.587 7.520 5.193 1.00 91.12 103 ALA A C 1
ATOM 856 O O . ALA A 1 103 ? 5.075 6.749 4.366 1.00 91.12 103 ALA A O 1
ATOM 857 N N . LYS A 1 104 ? 5.222 8.622 5.602 1.00 90.44 104 LYS A N 1
ATOM 858 C CA . LYS A 1 104 ? 6.529 9.055 5.096 1.00 90.44 104 LYS A CA 1
ATOM 859 C C . LYS A 1 104 ? 7.471 9.336 6.262 1.00 90.44 104 LYS A C 1
ATOM 861 O O . LYS A 1 104 ? 7.079 9.938 7.255 1.00 90.44 104 LYS A O 1
ATOM 866 N N . GLU A 1 105 ? 8.728 8.934 6.110 1.00 88.62 105 GLU A N 1
ATOM 867 C CA . GLU A 1 105 ? 9.781 9.138 7.107 1.00 88.62 105 GLU A CA 1
ATOM 868 C C . GLU A 1 105 ? 10.801 10.176 6.608 1.00 88.62 105 GLU A C 1
ATOM 870 O O . GLU A 1 105 ? 11.307 10.106 5.478 1.00 88.62 105 GLU A O 1
ATOM 875 N N . THR A 1 106 ? 11.165 11.133 7.465 1.00 85.31 106 THR A N 1
ATOM 876 C CA . THR A 1 106 ? 12.272 12.060 7.213 1.00 85.31 106 THR A CA 1
ATOM 877 C C . THR A 1 106 ? 13.246 12.083 8.380 1.00 85.31 106 THR A C 1
ATOM 879 O O . THR A 1 106 ? 12.860 11.938 9.532 1.00 85.31 106 THR A O 1
ATOM 882 N N . ARG A 1 107 ? 14.529 12.277 8.063 1.00 82.19 107 ARG A N 1
ATOM 883 C CA . ARG A 1 107 ? 15.587 12.527 9.053 1.00 82.19 107 ARG A CA 1
ATOM 884 C C . ARG A 1 107 ? 15.865 14.018 9.244 1.00 82.19 107 ARG A C 1
ATOM 886 O O . ARG A 1 107 ? 16.731 14.370 10.037 1.00 82.19 107 ARG A O 1
ATOM 893 N N . ASN A 1 108 ? 15.190 14.873 8.471 1.00 83.38 108 ASN A N 1
ATOM 894 C CA . ASN A 1 108 ? 15.291 16.314 8.652 1.00 83.38 108 ASN A CA 1
ATOM 895 C C . ASN A 1 108 ? 14.588 16.698 9.959 1.00 83.38 108 ASN A C 1
ATOM 897 O O . ASN A 1 108 ? 13.492 16.195 10.208 1.00 83.38 108 ASN A O 1
ATOM 901 N N . LYS A 1 109 ? 15.242 17.526 10.774 1.00 62.34 109 LYS A N 1
ATOM 902 C CA . LYS A 1 109 ? 14.698 18.033 12.039 1.00 62.34 109 LYS A CA 1
ATOM 903 C C . LYS A 1 109 ? 13.912 19.315 11.813 1.00 62.34 109 LYS A C 1
ATOM 905 O O . LYS A 1 109 ? 14.307 20.077 10.904 1.00 62.34 109 LYS A O 1
#

Sequence (109 aa):
MTIHYPNGQQPVQHYNTHNELPTPHQSIYAKRGMSLEDEINHSNHYYLARHIAVIHKKPTPIQLVKVDYPKRSAAVIKEAYFRRPSTTDYNGVYRGYYIDFDAKETRNK

Secondary structure (DSSP, 8-state):
-----TT-PPP---------PPPP---TTTTTTHHHHHHHHHHHHHHHHTTS-EEEEPPPPEEEEEEEEEETTEEEEEEEEE----S-SEEEEETTEEEEE--------

Radius of gyration: 26.96 Å; Cα contacts (8 Å, |Δi|>4): 109; chains: 1; bounding box: 83×42×49 Å

Mean predicted aligned error: 12.89 Å

Nearest PDB structures (foldseek):
  1y1o-assembly1_D  TM=9.667E-01  e=2.889E-09  Geobacillus stearothermophilus
  5fdk-assembly1_C  TM=8.995E-01  e=5.234E-08  Bacillus subtilis
  5fdk-assembly2_D  TM=6.824E-01  e=3.277E-09  Bacillus subtilis
  6x65-assembly1_BC  TM=2.056E-01  e=3.471E+00  Legionella pneumophila
  6gj1-assembly1_C  TM=1.262E-01  e=5.064E+00  Escherichia coli

Solvent-accessible surface area (backbone atoms only — not comparable to full-atom values): 7281 Å² total; per-residue (Å²): 135,88,82,80,49,97,82,76,59,74,77,81,77,80,73,81,75,79,77,70,71,78,74,77,80,77,56,92,64,78,62,69,51,47,66,62,51,51,54,49,50,52,50,31,51,51,27,42,79,66,74,62,32,51,51,48,72,61,76,85,52,64,44,83,76,38,73,47,65,91,44,101,90,44,77,44,81,74,38,70,45,81,49,84,78,91,69,68,48,30,40,34,41,45,94,91,39,84,43,75,47,73,88,86,73,76,88,78,130

InterPro domains:
  IPR004612 Holliday junction resolvase RecU [MF_00130] (1-109)
  IPR004612 Holliday junction resolvase RecU [PF03838] (32-109)
  IPR011335 Restriction endonuclease type II-like [SSF52980] (34-109)
  IPR011856 tRNA endonuclease-like domain superfamily [G3DSA:3.40.1350.10] (35-109)

Foldseek 3Di:
DQDQDPVRDHPDPPPPPPPPPPDPPPPPCPCFPVVVVVVVQVVQVVCVVVVAWHKDFDDFDKAQDDWDDPDPVDIDRPDIDGDDDPFAGMWTDGPRDIDGDHDHDDPDD

Organism: Limosilactobacillus reuteri (NCBI:txid1598)

pLDDT: mean 83.63, std 17.2, range [47.88, 98.62]